Protein AF-A0A7K2FH27-F1 (afdb_monomer_lite)

Sequence (43 aa):
HFFEVYKDLEPGKSVEGANWVGRTEAEAEIERSYKRLKEQGGH

Foldseek 3Di:
DCQQPVCVPPPPDGDDDDDDDDPVVVVVVVVVVVVVCVVVVHD

Structure (mmCIF, N/CA/C/O backbone):
data_AF-A0A7K2FH27-F1
#
_entry.id   AF-A0A7K2FH27-F1
#
loop_
_atom_site.group_PDB
_atom_site.id
_atom_site.type_symbol
_atom_site.label_atom_id
_atom_site.label_alt_id
_atom_site.label_comp_id
_atom_site.label_asym_id
_atom_site.label_entity_id
_atom_site.label_seq_id
_atom_site.pdbx_PDB_ins_code
_atom_site.Cartn_x
_atom_site.Cartn_y
_atom_site.Cartn_z
_atom_site.occupancy
_atom_site.B_iso_or_equiv
_atom_site.auth_seq_id
_atom_site.auth_comp_id
_atom_site.auth_asym_id
_atom_site.auth_atom_id
_atom_site.pdbx_PDB_model_num
ATOM 1 N N . HIS A 1 1 ? 5.114 -2.264 -12.344 1.00 86.38 1 HIS A N 1
ATOM 2 C CA . HIS A 1 1 ? 6.324 -1.716 -12.984 1.00 86.38 1 HIS A CA 1
ATOM 3 C C . HIS A 1 1 ? 7.110 -0.719 -12.137 1.00 86.38 1 HIS A C 1
ATOM 5 O O . HIS A 1 1 ? 8.201 -1.073 -11.737 1.00 86.38 1 HIS A O 1
ATOM 11 N N . PHE A 1 2 ? 6.645 0.511 -11.840 1.00 93.06 2 PHE A N 1
ATOM 12 C CA . PHE A 1 2 ? 7.502 1.505 -11.143 1.00 93.06 2 PHE A CA 1
ATOM 13 C C . PHE A 1 2 ? 8.192 0.946 -9.883 1.00 93.06 2 PHE A C 1
ATOM 15 O O . PHE A 1 2 ? 9.413 1.002 -9.766 1.00 93.06 2 PHE A O 1
ATOM 22 N N . PHE A 1 3 ? 7.414 0.333 -8.988 1.00 93.62 3 PHE A N 1
ATOM 23 C CA . PHE A 1 3 ? 7.936 -0.245 -7.750 1.00 93.62 3 PHE A CA 1
ATOM 24 C C . PHE A 1 3 ? 8.857 -1.454 -7.947 1.00 93.62 3 PHE A C 1
ATOM 26 O O . PHE A 1 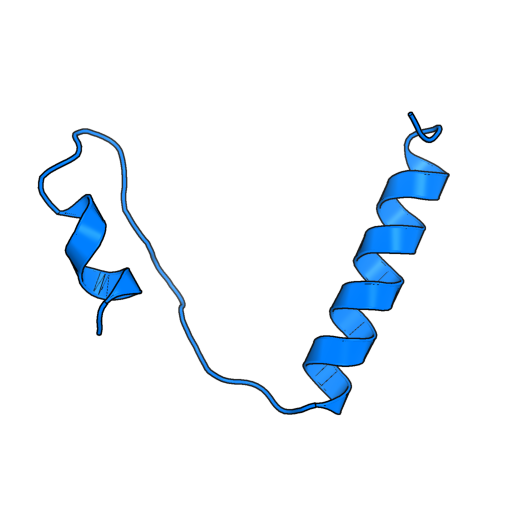3 ? 9.608 -1.764 -7.031 1.00 93.62 3 PHE A O 1
ATOM 33 N N . GLU A 1 4 ? 8.822 -2.107 -9.109 1.00 90.12 4 GLU A N 1
ATOM 34 C CA . GLU A 1 4 ? 9.689 -3.252 -9.406 1.00 90.12 4 GLU A CA 1
ATOM 35 C C . GLU A 1 4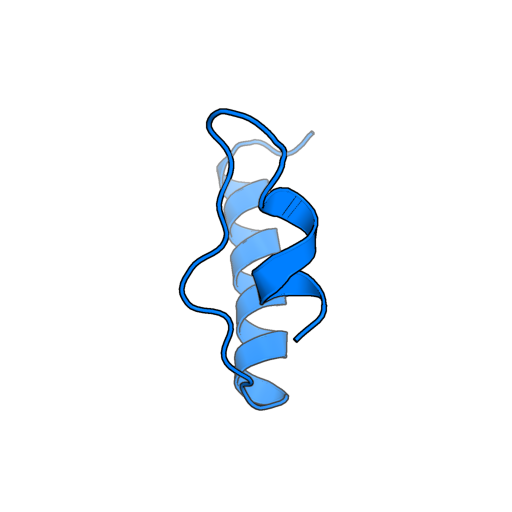 ? 11.130 -2.819 -9.690 1.00 90.12 4 GLU A C 1
ATOM 37 O O . GLU A 1 4 ? 12.030 -3.572 -9.358 1.00 90.12 4 GLU A O 1
ATOM 42 N N . VAL A 1 5 ? 11.349 -1.624 -10.260 1.00 92.69 5 VAL A N 1
ATOM 43 C CA . VAL A 1 5 ? 12.669 -1.238 -10.804 1.00 92.69 5 VAL A CA 1
ATOM 44 C C . VAL A 1 5 ? 13.312 -0.023 -10.138 1.00 92.69 5 VAL A C 1
ATOM 46 O O . VAL A 1 5 ? 14.505 0.221 -10.295 1.00 92.69 5 VAL A O 1
ATOM 49 N N . TYR A 1 6 ? 12.553 0.793 -9.393 1.00 94.00 6 TYR A N 1
ATOM 50 C CA . TYR A 1 6 ? 13.071 2.090 -8.924 1.00 94.00 6 TYR A CA 1
ATOM 51 C C . TYR A 1 6 ? 14.256 1.988 -7.947 1.00 94.00 6 TYR A C 1
ATOM 53 O O . TYR A 1 6 ? 14.932 2.985 -7.711 1.00 94.00 6 TYR A O 1
ATOM 61 N N . LYS A 1 7 ? 14.499 0.796 -7.393 1.00 95.38 7 LYS A N 1
ATOM 62 C CA . LYS A 1 7 ? 15.570 0.501 -6.434 1.00 95.38 7 LYS A CA 1
ATOM 63 C C . LYS A 1 7 ? 16.718 -0.320 -7.011 1.00 95.38 7 LYS A C 1
ATOM 65 O O . LYS A 1 7 ? 17.649 -0.608 -6.271 1.00 95.38 7 LYS A O 1
ATOM 70 N N . ASP A 1 8 ? 16.707 -0.654 -8.300 1.00 94.75 8 ASP A N 1
ATOM 71 C CA . ASP A 1 8 ? 17.697 -1.569 -8.894 1.00 94.75 8 ASP A CA 1
ATOM 72 C C . ASP A 1 8 ? 19.148 -1.080 -8.752 1.00 94.75 8 ASP A C 1
ATOM 74 O O . ASP A 1 8 ? 20.089 -1.872 -8.767 1.00 94.75 8 ASP A O 1
ATOM 78 N N . LEU A 1 9 ? 19.336 0.232 -8.582 1.00 95.88 9 LEU A N 1
ATOM 79 C CA . LEU A 1 9 ? 20.640 0.871 -8.401 1.00 95.88 9 LEU A CA 1
ATOM 80 C C . LEU A 1 9 ? 20.903 1.332 -6.960 1.00 95.88 9 LEU A C 1
ATOM 82 O O . LEU A 1 9 ? 21.873 2.049 -6.723 1.00 95.88 9 LEU A O 1
ATOM 86 N N . GLU A 1 10 ? 20.062 0.953 -5.995 1.00 96.44 10 GLU A N 1
ATOM 87 C CA . GLU A 1 10 ? 20.256 1.258 -4.578 1.00 96.44 10 GLU A CA 1
ATOM 88 C C . GLU A 1 10 ? 20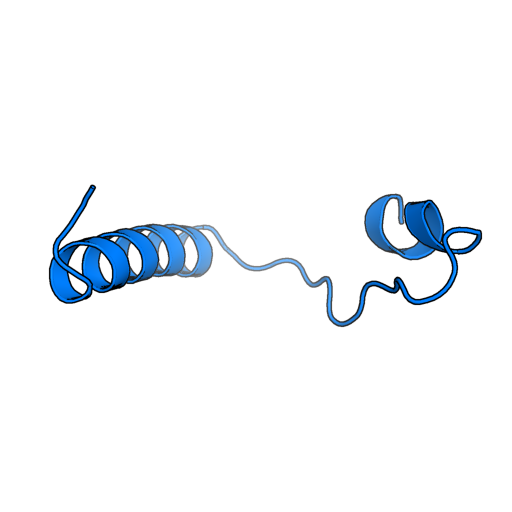.863 0.036 -3.859 1.00 96.44 10 GLU A C 1
ATOM 90 O O . GLU A 1 10 ? 20.143 -0.925 -3.570 1.00 96.44 10 GLU A O 1
ATOM 95 N N . PRO A 1 11 ? 22.176 0.034 -3.530 1.00 96.38 11 PRO A N 1
ATOM 96 C CA . PRO A 1 11 ? 22.820 -1.123 -2.915 1.00 96.38 11 PRO A CA 1
ATOM 97 C C . PRO A 1 11 ? 22.113 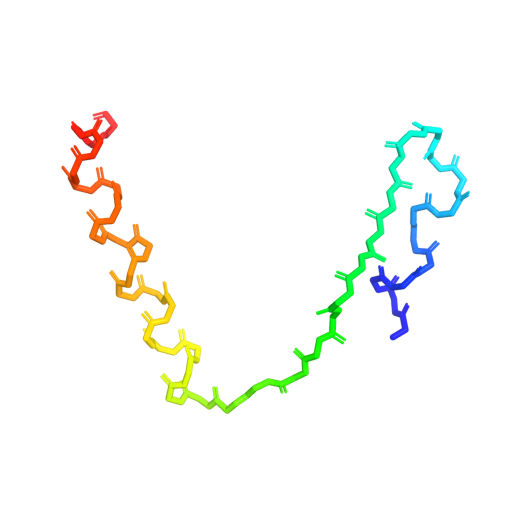-1.561 -1.629 1.00 96.38 11 PRO A C 1
ATOM 99 O O . PRO A 1 11 ? 21.896 -0.762 -0.717 1.00 96.38 11 PRO A O 1
ATOM 102 N N . GLY A 1 12 ? 21.768 -2.848 -1.555 1.00 95.12 12 GLY A N 1
ATOM 103 C CA . GLY A 1 12 ? 21.096 -3.438 -0.396 1.00 95.12 12 GLY A CA 1
ATOM 104 C C . GLY A 1 12 ? 19.588 -3.184 -0.323 1.00 95.12 12 GLY A C 1
ATOM 105 O O . GLY A 1 12 ? 18.986 -3.491 0.705 1.00 95.12 12 GLY A O 1
ATOM 106 N N . LYS A 1 13 ? 18.960 -2.641 -1.374 1.00 95.75 13 LYS A N 1
ATOM 107 C CA . LYS A 1 13 ? 17.506 -2.462 -1.435 1.00 95.75 13 LYS A CA 1
ATOM 108 C C . LYS A 1 13 ? 16.910 -3.195 -2.630 1.00 95.75 13 LYS A C 1
ATOM 110 O O . LYS A 1 13 ? 17.424 -3.133 -3.736 1.00 95.75 13 LYS A O 1
ATOM 115 N N . SER A 1 14 ? 15.777 -3.840 -2.392 1.00 92.94 14 SER A N 1
ATOM 116 C CA . SER A 1 14 ? 14.947 -4.487 -3.405 1.00 92.94 14 SER A CA 1
ATOM 117 C C . SER A 1 14 ? 13.473 -4.355 -3.015 1.00 92.94 14 SER A C 1
ATOM 119 O O . SER A 1 14 ? 13.138 -3.903 -1.911 1.00 92.94 14 SER A O 1
ATOM 121 N N . VAL A 1 15 ? 12.581 -4.691 -3.942 1.00 92.94 15 VAL A N 1
ATOM 122 C CA . VAL A 1 15 ? 11.144 -4.824 -3.692 1.00 92.94 15 VAL A CA 1
ATOM 123 C C . VAL A 1 15 ? 10.706 -6.171 -4.237 1.00 92.94 15 VAL A C 1
ATOM 125 O O . VAL A 1 15 ? 10.993 -6.501 -5.382 1.00 92.94 15 VAL A O 1
ATOM 128 N N . GLU A 1 16 ? 9.985 -6.930 -3.421 1.00 89.81 16 GLU A N 1
ATOM 129 C CA . GLU A 1 16 ? 9.424 -8.226 -3.792 1.00 89.81 16 GLU A CA 1
ATOM 130 C C . GLU A 1 16 ? 7.930 -8.258 -3.454 1.00 89.81 16 GLU A C 1
ATOM 132 O O . GLU A 1 16 ? 7.480 -7.591 -2.521 1.00 89.81 16 GLU A O 1
ATOM 137 N N . GLY A 1 17 ? 7.152 -9.038 -4.209 1.00 81.00 17 GLY A N 1
ATOM 138 C CA . GLY A 1 17 ? 5.773 -9.371 -3.834 1.00 81.00 17 GLY A CA 1
ATOM 139 C C . GLY A 1 17 ? 4.723 -8.271 -4.037 1.00 81.00 17 GLY A C 1
ATOM 140 O O . GLY A 1 17 ? 3.704 -8.286 -3.354 1.00 81.00 17 GLY A O 1
ATOM 141 N N . ALA A 1 18 ? 4.923 -7.331 -4.965 1.00 82.81 18 ALA A N 1
ATOM 142 C CA . ALA A 1 18 ? 3.909 -6.323 -5.277 1.00 82.81 18 ALA A CA 1
ATOM 143 C C . ALA A 1 18 ? 2.757 -6.923 -6.108 1.00 82.81 18 ALA A C 1
ATOM 145 O O . ALA A 1 18 ? 2.878 -7.112 -7.318 1.00 82.81 18 ALA A O 1
ATOM 146 N N . ASN A 1 19 ? 1.627 -7.208 -5.463 1.00 92.69 19 ASN A N 1
ATOM 147 C CA . ASN A 1 19 ? 0.385 -7.640 -6.100 1.00 92.69 19 ASN A CA 1
ATOM 148 C C . ASN A 1 19 ? -0.773 -6.686 -5.776 1.00 92.69 19 ASN A C 1
ATOM 150 O O . ASN A 1 19 ? -0.799 -6.017 -4.744 1.00 92.69 19 ASN A O 1
ATOM 154 N N . TRP A 1 20 ? -1.748 -6.621 -6.681 1.00 95.62 20 TRP A N 1
ATOM 155 C CA . TRP A 1 20 ? -2.988 -5.894 -6.431 1.00 95.62 20 TRP A CA 1
ATOM 156 C C . TRP A 1 20 ? -3.965 -6.762 -5.643 1.00 95.62 20 TRP A C 1
ATOM 158 O O . TRP A 1 20 ? -4.109 -7.954 -5.912 1.00 95.62 20 TRP A O 1
ATOM 168 N N . VAL A 1 21 ? -4.667 -6.130 -4.709 1.00 96.69 21 VAL A N 1
ATOM 169 C CA . VAL A 1 21 ? -5.790 -6.706 -3.962 1.00 96.69 21 VAL A CA 1
ATOM 170 C C . VAL A 1 21 ? -7.023 -5.813 -4.108 1.00 96.69 21 VAL A C 1
ATOM 172 O O . VAL A 1 21 ? -6.944 -4.717 -4.668 1.00 96.69 21 VAL A O 1
ATOM 175 N N . GLY A 1 22 ? -8.173 -6.293 -3.637 1.00 97.94 22 GLY A N 1
ATOM 176 C CA . GLY A 1 22 ? -9.427 -5.555 -3.671 1.00 97.94 22 GLY A CA 1
ATOM 177 C C . GLY A 1 22 ? -9.554 -4.514 -2.557 1.00 97.94 22 GLY A C 1
ATOM 178 O O . GLY A 1 22 ? -8.706 -4.366 -1.674 1.00 97.94 22 GLY A O 1
ATOM 179 N N . ARG A 1 23 ? -10.669 -3.775 -2.600 1.00 98.38 23 ARG A N 1
ATOM 180 C CA . ARG A 1 23 ? -10.989 -2.730 -1.616 1.00 98.38 23 ARG A CA 1
ATOM 181 C C . ARG A 1 23 ? -11.103 -3.295 -0.200 1.00 98.38 23 ARG A C 1
ATOM 183 O O . ARG A 1 23 ? -10.596 -2.691 0.735 1.00 98.38 23 ARG A O 1
ATOM 190 N N . THR A 1 24 ? -11.757 -4.443 -0.052 1.00 98.56 24 THR A N 1
ATOM 191 C CA . THR A 1 24 ? -11.995 -5.078 1.249 1.00 98.56 24 THR A CA 1
ATOM 192 C C . THR A 1 2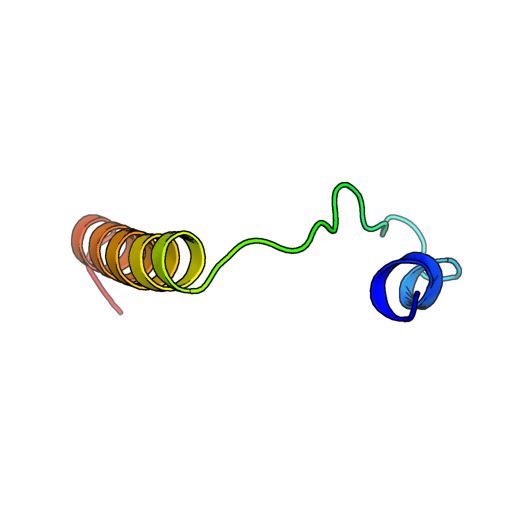4 ? -10.686 -5.461 1.934 1.00 98.56 24 THR A C 1
ATOM 194 O O . THR A 1 24 ? -10.507 -5.187 3.118 1.00 98.56 24 THR A O 1
ATOM 197 N N . GLU A 1 25 ? -9.738 -6.042 1.198 1.00 98.19 25 GLU A N 1
ATOM 198 C CA . GLU A 1 25 ? -8.428 -6.409 1.736 1.00 98.19 25 GLU A CA 1
ATOM 199 C C . GLU A 1 25 ? -7.610 -5.173 2.125 1.00 98.19 25 GLU A C 1
ATOM 201 O O . GLU A 1 25 ? -6.928 -5.187 3.154 1.00 98.19 25 GLU A O 1
ATOM 206 N N . ALA A 1 26 ? -7.712 -4.098 1.336 1.00 98.31 26 ALA A N 1
ATOM 207 C CA . ALA A 1 26 ? -7.070 -2.824 1.634 1.00 98.31 26 ALA A CA 1
ATOM 208 C C . ALA A 1 26 ? -7.643 -2.173 2.907 1.00 98.31 26 ALA A C 1
ATOM 210 O O . ALA A 1 26 ? -6.880 -1.784 3.791 1.00 98.31 26 ALA A O 1
ATOM 211 N N . GLU A 1 27 ? -8.972 -2.109 3.044 1.00 98.56 27 GLU A N 1
ATOM 212 C CA . GLU A 1 27 ? -9.660 -1.596 4.241 1.00 98.56 27 GLU A CA 1
ATOM 213 C C . GLU A 1 27 ? -9.274 -2.405 5.493 1.00 98.56 27 GLU A C 1
ATOM 215 O O . GLU A 1 27 ? -8.952 -1.833 6.537 1.00 98.56 27 GLU A O 1
ATOM 220 N N . ALA A 1 28 ? -9.181 -3.731 5.372 1.00 98.56 28 ALA A N 1
ATOM 221 C CA . ALA A 1 28 ? -8.755 -4.589 6.472 1.00 98.56 28 ALA A CA 1
ATOM 222 C C . ALA A 1 28 ? -7.295 -4.335 6.907 1.00 98.56 28 ALA A C 1
ATOM 224 O O . ALA A 1 28 ? -6.981 -4.445 8.094 1.00 98.56 28 ALA A O 1
ATOM 225 N N . GLU A 1 29 ? -6.382 -3.988 5.989 1.00 98.12 29 GLU A N 1
ATOM 226 C CA . GLU A 1 29 ? -5.002 -3.635 6.359 1.00 98.12 29 GLU A CA 1
ATOM 227 C C . GLU A 1 29 ? -4.912 -2.283 7.078 1.00 98.12 29 GLU A C 1
ATOM 229 O O . GLU A 1 29 ? -4.101 -2.132 7.998 1.00 98.12 29 GLU A O 1
ATOM 234 N N . ILE A 1 30 ? -5.778 -1.327 6.730 1.00 98.31 30 ILE A N 1
ATOM 235 C CA . ILE A 1 30 ? -5.898 -0.050 7.446 1.00 98.31 30 ILE A CA 1
ATOM 236 C C . ILE A 1 30 ? -6.283 -0.309 8.909 1.00 98.31 30 ILE A C 1
ATOM 238 O O . ILE A 1 30 ? -5.596 0.150 9.824 1.00 98.31 30 ILE A O 1
ATOM 242 N N . GLU A 1 31 ? -7.331 -1.101 9.151 1.00 98.50 31 GLU A N 1
ATOM 243 C CA . GLU A 1 31 ? -7.775 -1.438 10.510 1.00 98.50 31 GLU A CA 1
ATOM 244 C C . GLU A 1 31 ? -6.697 -2.180 11.312 1.00 98.50 31 GLU A C 1
ATOM 246 O O . GLU A 1 31 ? -6.420 -1.825 12.464 1.00 98.50 31 GLU A O 1
ATOM 251 N N . ARG A 1 32 ? -6.036 -3.175 10.700 1.00 98.44 32 ARG A N 1
ATOM 252 C CA . ARG A 1 32 ? -4.920 -3.899 11.331 1.00 98.44 32 ARG A CA 1
ATOM 253 C C . ARG A 1 32 ? -3.777 -2.961 11.707 1.00 98.44 32 ARG A C 1
ATOM 255 O O . ARG A 1 32 ? -3.225 -3.093 12.798 1.00 98.44 32 ARG A O 1
ATOM 262 N N . SER A 1 33 ? -3.446 -2.001 10.848 1.00 98.06 33 SER A N 1
ATOM 263 C CA . SER A 1 33 ? -2.395 -1.013 11.106 1.00 98.06 33 SER A CA 1
ATOM 264 C C . SER A 1 33 ? -2.718 -0.138 12.317 1.00 98.06 33 SER A C 1
ATOM 266 O O . SER A 1 33 ? -1.877 0.009 13.205 1.00 98.06 33 SER A O 1
ATOM 268 N N . TYR A 1 34 ? -3.953 0.366 12.413 1.00 97.50 34 TYR A N 1
ATOM 269 C CA . TYR A 1 34 ? -4.400 1.123 13.585 1.00 97.50 34 TYR A CA 1
ATOM 270 C C . TYR A 1 34 ? -4.371 0.292 14.866 1.00 97.50 34 TYR A C 1
ATOM 272 O O . TYR A 1 34 ? -3.970 0.797 15.916 1.00 97.50 34 TYR A O 1
ATOM 280 N N . LYS A 1 35 ? -4.788 -0.976 14.798 1.00 97.81 35 LYS A N 1
ATOM 281 C CA . LYS A 1 35 ? -4.739 -1.880 15.950 1.00 97.81 35 LYS A CA 1
ATOM 282 C C . LYS A 1 35 ? -3.302 -2.075 16.440 1.00 97.81 35 LYS A C 1
ATOM 284 O O . LYS A 1 35 ? -3.055 -1.874 17.625 1.00 97.81 35 LYS A O 1
ATOM 289 N N . ARG A 1 36 ? -2.358 -2.360 15.533 1.00 97.75 36 ARG A N 1
ATOM 290 C CA . ARG A 1 36 ? -0.930 -2.508 15.873 1.00 97.75 36 ARG A CA 1
ATOM 291 C C . ARG A 1 36 ? -0.366 -1.255 16.546 1.00 97.75 36 ARG A C 1
ATOM 293 O O . ARG A 1 36 ? 0.336 -1.375 17.542 1.00 97.75 36 ARG A O 1
ATOM 300 N N . LEU A 1 37 ? -0.709 -0.061 16.053 1.00 97.25 37 LEU A N 1
ATOM 301 C CA . LEU A 1 37 ? -0.269 1.198 16.666 1.00 97.25 37 LEU A CA 1
ATOM 302 C C . LEU A 1 37 ? -0.788 1.353 18.105 1.00 97.25 37 LEU A C 1
ATOM 304 O O . LEU A 1 37 ? -0.026 1.711 19.000 1.00 97.25 37 LEU A O 1
ATOM 308 N N . LYS A 1 38 ? -2.075 1.058 18.341 1.00 95.88 38 LYS A N 1
ATOM 309 C CA . LYS A 1 38 ? -2.672 1.111 19.688 1.00 95.88 38 LYS A CA 1
ATOM 310 C C . LYS A 1 38 ? -2.012 0.118 20.644 1.00 95.88 38 LYS A C 1
ATOM 312 O O . LYS A 1 38 ? -1.778 0.454 21.799 1.00 95.88 38 LYS A O 1
ATOM 317 N N . GLU A 1 39 ? -1.706 -1.086 20.166 1.00 96.19 39 GLU A N 1
ATOM 318 C CA . GLU A 1 39 ? -1.050 -2.134 20.957 1.00 96.19 39 GLU A CA 1
ATOM 319 C C . GLU A 1 39 ? 0.400 -1.785 21.318 1.00 96.19 39 GLU A C 1
ATOM 321 O O . GLU A 1 39 ? 0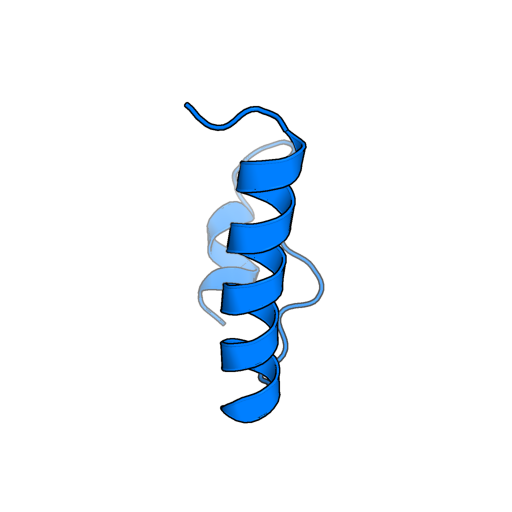.867 -2.163 22.388 1.00 96.19 39 GLU A O 1
ATOM 326 N N . GLN A 1 40 ? 1.101 -1.031 20.468 1.00 95.75 40 GLN A N 1
ATOM 327 C CA . GLN A 1 40 ? 2.487 -0.603 20.701 1.00 95.75 40 GLN A CA 1
ATOM 328 C C . GLN A 1 40 ? 2.617 0.644 21.593 1.00 95.75 40 GLN A C 1
ATOM 330 O O . GLN A 1 40 ? 3.719 1.155 21.767 1.00 95.75 40 GLN A O 1
ATOM 335 N N . GLY A 1 41 ? 1.518 1.110 22.196 1.00 88.38 41 GLY A N 1
ATOM 336 C CA . GLY A 1 41 ? 1.523 2.235 23.137 1.00 88.38 41 GLY A CA 1
ATOM 337 C C . GLY A 1 41 ? 1.260 3.604 22.508 1.00 88.38 41 GLY A C 1
ATOM 338 O O . GLY A 1 41 ? 1.300 4.600 23.223 1.00 88.38 41 GLY A O 1
ATOM 339 N N . GLY A 1 42 ? 0.924 3.664 21.215 1.00 79.25 42 GLY A N 1
ATOM 340 C CA . GLY A 1 42 ? 0.693 4.927 20.511 1.00 79.25 42 GLY A CA 1
ATOM 341 C C . GLY A 1 42 ? 1.981 5.708 20.225 1.00 79.25 42 GLY A C 1
ATOM 342 O O . GLY A 1 42 ? 3.071 5.141 20.228 1.00 79.25 42 GLY A O 1
ATOM 343 N N . HIS A 1 43 ? 1.831 6.998 19.911 1.00 69.50 43 HIS A N 1
ATOM 344 C CA . HIS A 1 43 ? 2.937 7.951 19.764 1.00 69.50 43 HIS A CA 1
ATOM 345 C C . HIS A 1 43 ? 3.191 8.692 21.073 1.00 69.50 43 HIS A C 1
ATOM 347 O O . HIS A 1 43 ? 2.185 9.050 21.729 1.00 69.50 43 HIS A O 1
#

Secondary structure (DSSP, 8-state):
-HHHHTTTTSTT----------HHHHHHHHHHHHHHHHHTT--

Radius of gyration: 14.95 Å; chains: 1; bounding box: 35×17×36 Å

pLDDT: mean 93.94, std 6.02, range [69.5, 98.56]